Protein AF-A0AAJ5RMG4-F1 (afdb_monomer_lite)

Foldseek 3Di:
DFPDPVLQVVLVVLVVVLCVLQLCPDPNLVVQQPDADLSQRQAGPVGGDPSSVVSVVSNVSSLVSNQVGDDPCNVVVVVVVSVCSVVVSVVVLLCCLAPPDDAPRVKDFPPPKDWDWDDPDDQDIDIDIDTDIDGNYPDDYDDDDDDDPDPPPPPPDPDDDCVRVPVPPDPDPDDD

Secondary structure (DSSP, 8-state):
-BS-HHHHHHHHHHHHHHHHHT---SS-GGGGEEEEETTEEEEETTEE-HHHHHHHHHHHHHHHHHHHHBSSSHHHHHHHHHHHHHHHHHHHHHHHHHHT--GGGGEEE-S--EEEEEESSSS-EEEEEE--EEE-SSS-----------TTS-TT--PPP-TTSGGGT-------

pLDDT: mean 71.35, std 14.58, range [27.58, 88.81]

Organism: NCBI:txid2998077

Sequence (176 aa):
MIKNKIAFISGIVILGICMCLFFPYPNSEMIYAQSSFMSFPIQTKDGFRMLGIIGSVLFIVAIILLGRSITKYFFRTIGLVVILYACLPYLLITAYQETFASGIMAISYNGDGTCDFEMLGKDLMMGECELALHNRSNEAVSFDLEFLESSYLEDDMRMTTLMNLEDKVNSPERNT

Structure (mmCIF, N/CA/C/O backbone):
data_AF-A0AAJ5RMG4-F1
#
_entry.id   AF-A0AAJ5RMG4-F1
#
loop_
_atom_site.group_PDB
_atom_site.id
_atom_site.type_symbol
_atom_site.label_atom_id
_atom_site.label_alt_id
_atom_site.label_comp_id
_atom_site.label_asym_id
_atom_site.label_entity_id
_atom_site.label_seq_id
_atom_site.pdbx_PDB_ins_code
_atom_site.Cartn_x
_atom_site.Cartn_y
_atom_site.Cartn_z
_atom_site.occupancy
_atom_site.B_iso_or_equiv
_atom_site.auth_seq_id
_atom_site.auth_comp_id
_atom_site.auth_asym_id
_atom_site.auth_atom_id
_atom_site.pdbx_PDB_model_num
ATOM 1 N N . MET A 1 1 ? -15.111 -6.152 26.295 1.00 61.81 1 MET A N 1
ATOM 2 C CA . MET A 1 1 ? -16.467 -5.718 25.906 1.00 61.81 1 MET A CA 1
ATOM 3 C C . MET A 1 1 ? -16.358 -4.397 25.179 1.00 61.81 1 MET A C 1
ATOM 5 O O . MET A 1 1 ? -15.571 -3.555 25.602 1.00 61.81 1 MET A O 1
ATOM 9 N N . ILE A 1 2 ? -17.092 -4.261 24.076 1.00 74.56 2 ILE A N 1
ATOM 10 C CA . ILE A 1 2 ? -17.194 -3.014 23.317 1.00 74.56 2 ILE A CA 1
ATOM 11 C C . ILE A 1 2 ? -18.070 -2.063 24.136 1.00 74.56 2 ILE A C 1
ATOM 13 O O . ILE A 1 2 ? -19.219 -2.388 24.426 1.00 74.56 2 ILE A O 1
ATOM 17 N N . LYS A 1 3 ? -17.507 -0.927 24.552 1.00 77.19 3 LYS A N 1
ATOM 18 C CA . LYS A 1 3 ? -18.199 0.105 25.333 1.00 77.19 3 LYS A CA 1
ATOM 19 C C . LYS A 1 3 ? -19.127 0.931 24.444 1.00 77.19 3 LYS A C 1
ATOM 21 O O . LYS A 1 3 ? -20.226 1.271 24.861 1.00 77.19 3 LYS A O 1
ATOM 26 N N . ASN A 1 4 ? -18.692 1.222 23.218 1.00 82.00 4 ASN A N 1
ATOM 27 C CA . ASN A 1 4 ? -19.463 1.984 22.243 1.00 82.00 4 ASN A CA 1
ATOM 28 C C . ASN A 1 4 ? -19.434 1.280 20.880 1.00 82.00 4 ASN A C 1
ATOM 30 O O . ASN A 1 4 ? -18.430 1.331 20.171 1.00 82.00 4 ASN A O 1
ATOM 34 N N . LYS A 1 5 ? -20.542 0.618 20.525 1.00 81.06 5 LYS A N 1
ATOM 35 C CA . LYS A 1 5 ? -20.666 -0.130 19.264 1.00 81.06 5 LYS A CA 1
ATOM 36 C C . LYS A 1 5 ? -20.601 0.781 18.038 1.00 81.06 5 LYS A C 1
ATOM 38 O O . LYS A 1 5 ? -20.016 0.385 17.039 1.00 81.06 5 LYS A O 1
ATOM 43 N N . ILE A 1 6 ? -21.139 1.996 18.131 1.00 85.38 6 ILE A N 1
ATOM 44 C CA . ILE A 1 6 ? -21.158 2.956 17.020 1.00 85.38 6 ILE A CA 1
ATOM 45 C C . ILE A 1 6 ? -19.732 3.413 16.707 1.00 85.38 6 ILE A C 1
ATOM 47 O O . ILE A 1 6 ? -19.314 3.321 15.561 1.00 85.38 6 ILE A O 1
ATOM 51 N N . ALA A 1 7 ? -18.961 3.807 17.729 1.00 83.00 7 ALA A N 1
ATOM 52 C CA . ALA A 1 7 ? -17.563 4.215 17.551 1.00 83.00 7 ALA A CA 1
ATOM 53 C C . ALA A 1 7 ? -16.667 3.072 17.036 1.00 83.00 7 ALA A C 1
ATOM 55 O O . ALA A 1 7 ? -15.723 3.307 16.285 1.00 83.00 7 ALA A O 1
ATOM 56 N N . PHE A 1 8 ? -16.971 1.831 17.432 1.00 84.75 8 PHE A N 1
ATOM 57 C CA . PHE A 1 8 ? -16.265 0.650 16.941 1.00 84.75 8 PHE A CA 1
ATOM 58 C C . PHE A 1 8 ? -16.535 0.409 15.450 1.00 84.75 8 PHE A C 1
ATOM 60 O O . PHE A 1 8 ? -15.597 0.282 14.668 1.00 84.75 8 PHE A O 1
ATOM 67 N N . ILE A 1 9 ? -17.812 0.403 15.049 1.00 86.50 9 ILE A N 1
ATOM 68 C CA . ILE A 1 9 ? -18.217 0.207 13.651 1.00 86.50 9 ILE A CA 1
ATOM 69 C C . ILE A 1 9 ? -17.697 1.355 12.781 1.00 86.50 9 ILE A C 1
ATOM 71 O O . ILE A 1 9 ? -17.120 1.097 11.731 1.00 86.50 9 ILE A O 1
ATOM 75 N N . SER A 1 10 ? -17.821 2.609 13.228 1.00 88.06 10 SER A N 1
ATOM 76 C CA . SER A 1 10 ? -17.314 3.760 12.474 1.00 88.06 10 SER A CA 1
ATOM 77 C C . SER A 1 10 ? -15.801 3.689 12.268 1.00 88.06 10 SER A C 1
ATOM 79 O O . SER A 1 10 ? -15.326 3.985 11.179 1.00 88.06 10 SER A O 1
ATOM 81 N N . GLY A 1 11 ? -15.040 3.262 13.284 1.00 86.31 11 GLY A N 1
ATOM 82 C CA . GLY A 1 11 ? -13.593 3.080 13.165 1.00 86.31 11 GLY A CA 1
ATOM 83 C C . GLY A 1 11 ? -13.221 2.017 12.128 1.00 86.31 11 GLY A C 1
ATOM 84 O O . GLY A 1 11 ? -12.358 2.265 11.292 1.00 86.31 11 GLY A O 1
ATOM 85 N N . ILE A 1 12 ? -13.912 0.871 12.127 1.00 85.88 12 ILE A N 1
ATOM 86 C CA . ILE A 1 12 ? -13.706 -0.188 11.122 1.00 85.88 12 ILE A CA 1
ATOM 87 C C . ILE A 1 12 ? -14.046 0.307 9.713 1.00 85.88 12 ILE A C 1
ATOM 89 O O . ILE A 1 12 ? -13.288 0.053 8.783 1.00 85.88 12 ILE A O 1
ATOM 93 N N . VAL A 1 13 ? -15.157 1.030 9.549 1.00 88.81 13 VAL A N 1
ATOM 94 C CA . VAL A 1 13 ? -15.565 1.571 8.243 1.00 88.81 13 VAL A CA 1
ATOM 95 C C . VAL A 1 13 ? -14.529 2.561 7.713 1.00 88.81 13 VAL A C 1
ATOM 97 O O . VAL A 1 13 ? -14.147 2.463 6.552 1.00 88.81 13 VAL A O 1
ATOM 100 N N . ILE A 1 14 ? -14.021 3.466 8.557 1.00 87.88 14 ILE A N 1
ATOM 101 C CA . ILE A 1 14 ? -12.967 4.412 8.158 1.00 87.88 14 ILE A CA 1
ATOM 102 C C . ILE A 1 14 ? -11.696 3.663 7.741 1.00 87.88 14 ILE A C 1
ATOM 104 O O . ILE A 1 14 ? -11.112 4.005 6.719 1.00 87.88 14 ILE A O 1
ATOM 108 N N . LEU A 1 15 ?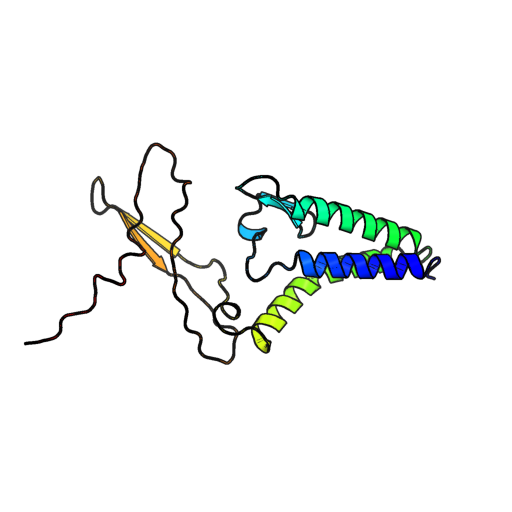 -11.294 2.616 8.471 1.00 84.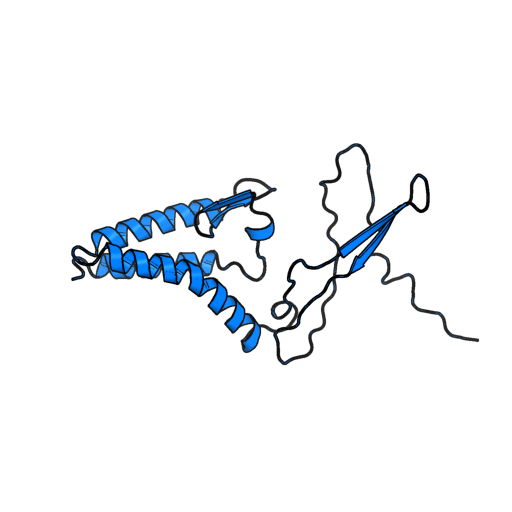94 15 LEU A N 1
ATOM 109 C CA . LEU A 1 15 ? -10.151 1.786 8.072 1.00 84.94 15 LEU A CA 1
ATOM 110 C C . LEU A 1 15 ? -10.373 1.099 6.723 1.00 84.94 15 LEU A C 1
ATOM 112 O O . LEU A 1 15 ? -9.454 1.065 5.914 1.00 84.94 15 LEU A O 1
ATOM 116 N N . GLY A 1 16 ? -11.579 0.592 6.459 1.00 84.12 16 GLY A N 1
ATOM 117 C CA . GLY A 1 16 ? -11.927 0.024 5.155 1.00 84.12 16 GLY A CA 1
ATOM 118 C C . GLY A 1 16 ? -11.826 1.057 4.030 1.00 84.12 16 GLY A C 1
ATOM 119 O O . GLY A 1 16 ? -11.239 0.777 2.991 1.00 84.12 16 GLY A O 1
ATOM 120 N N . ILE A 1 17 ? -12.313 2.279 4.262 1.00 85.62 17 ILE A N 1
ATOM 121 C CA . ILE A 1 17 ? -12.198 3.388 3.303 1.00 85.62 17 ILE A CA 1
ATOM 122 C C . ILE A 1 17 ? -10.727 3.739 3.049 1.00 85.62 17 ILE A C 1
ATOM 124 O O . ILE A 1 17 ? -10.330 3.878 1.894 1.00 85.62 17 ILE A O 1
ATOM 128 N N . CYS A 1 18 ? -9.904 3.838 4.098 1.00 81.25 18 CYS A N 1
ATOM 129 C CA . CYS A 1 18 ? -8.464 4.042 3.945 1.00 81.25 18 CYS A CA 1
ATOM 130 C C . CYS A 1 18 ? -7.821 2.897 3.152 1.00 81.25 18 CYS A C 1
ATOM 132 O O . CYS A 1 18 ? -6.978 3.127 2.295 1.00 81.25 18 CYS A O 1
ATOM 134 N N . MET A 1 19 ? -8.232 1.657 3.381 1.00 78.00 19 MET A N 1
ATOM 135 C CA . MET A 1 19 ? -7.677 0.526 2.652 1.00 78.00 19 MET A CA 1
ATOM 136 C C . MET A 1 19 ? -8.025 0.567 1.158 1.00 78.00 19 MET A C 1
ATOM 138 O O . MET A 1 19 ? -7.170 0.274 0.330 1.00 78.00 19 MET A O 1
ATOM 142 N N . CYS A 1 20 ? -9.248 0.969 0.804 1.00 76.88 20 CYS A N 1
ATOM 143 C CA . CYS A 1 20 ? -9.671 1.111 -0.590 1.00 76.88 20 CYS A CA 1
ATOM 144 C C . CYS A 1 20 ? -9.012 2.305 -1.293 1.00 76.88 20 CYS A C 1
ATOM 146 O O . CYS A 1 20 ? -8.623 2.189 -2.449 1.00 76.88 20 CYS A O 1
ATOM 148 N N . LEU A 1 21 ? -8.888 3.449 -0.613 1.00 74.00 21 LEU A N 1
ATOM 149 C CA . LEU A 1 21 ? -8.311 4.666 -1.198 1.00 74.00 21 LEU A CA 1
ATOM 150 C C . LEU A 1 21 ? -6.802 4.567 -1.427 1.00 74.00 21 LEU A C 1
ATOM 152 O O . LEU A 1 21 ? -6.280 5.223 -2.323 1.00 74.00 21 LEU A O 1
ATOM 156 N N . PHE A 1 22 ? -6.107 3.781 -0.609 1.00 70.38 22 PHE A N 1
ATOM 157 C CA . PHE A 1 22 ? -4.648 3.667 -0.629 1.00 70.38 22 PHE A CA 1
ATOM 158 C C . PHE A 1 22 ? -4.190 2.250 -0.971 1.00 70.38 22 PHE A C 1
ATOM 160 O O . PHE A 1 22 ? -3.109 1.820 -0.567 1.00 70.38 22 PHE A O 1
ATOM 167 N N . PHE A 1 23 ? -5.028 1.510 -1.697 1.00 70.62 23 PHE A N 1
ATOM 168 C CA . PHE A 1 23 ? -4.679 0.188 -2.184 1.00 70.62 23 PHE A CA 1
ATOM 169 C C . PHE A 1 23 ? -3.461 0.305 -3.120 1.00 70.62 23 PHE A C 1
ATOM 171 O O . PHE A 1 23 ? -3.526 1.072 -4.082 1.00 70.62 23 PHE A O 1
ATOM 178 N N . PRO A 1 24 ? -2.338 -0.396 -2.859 1.00 64.69 24 PRO A N 1
ATOM 179 C CA . PRO A 1 24 ? -1.058 -0.093 -3.508 1.00 64.69 24 PRO A CA 1
ATOM 180 C C . PRO A 1 24 ? -0.911 -0.673 -4.922 1.00 64.69 24 PRO A C 1
ATOM 182 O O . PRO A 1 24 ? 0.179 -1.056 -5.337 1.00 64.69 24 PRO A O 1
ATOM 185 N N . TYR A 1 25 ? -2.017 -0.760 -5.655 1.00 61.22 25 TYR A N 1
ATOM 186 C CA . TYR A 1 25 ? -2.120 -1.442 -6.931 1.00 61.22 25 TYR A CA 1
ATOM 187 C C . TYR A 1 25 ? -3.196 -0.770 -7.807 1.00 61.22 25 TYR A C 1
ATOM 189 O O . TYR A 1 25 ? -4.250 -0.407 -7.278 1.00 61.22 25 TYR A O 1
ATOM 197 N N . PRO A 1 26 ? -2.981 -0.607 -9.128 1.00 54.59 26 PRO A N 1
ATOM 198 C CA . PRO A 1 26 ? -1.868 -1.145 -9.928 1.00 54.59 26 PRO A CA 1
ATOM 199 C C . PRO A 1 26 ? -0.565 -0.362 -9.861 1.00 54.59 26 PRO A C 1
ATOM 201 O O . PRO A 1 26 ? 0.500 -0.930 -10.069 1.00 54.59 26 PRO A O 1
ATOM 204 N N . ASN A 1 27 ? -0.637 0.923 -9.531 1.00 57.00 27 ASN A N 1
ATOM 205 C CA . ASN A 1 27 ? 0.546 1.755 -9.408 1.00 57.00 27 ASN A CA 1
ATOM 206 C C . ASN A 1 27 ? 1.045 1.690 -7.970 1.00 57.00 27 ASN A C 1
ATOM 208 O O . ASN A 1 27 ? 0.476 2.303 -7.065 1.00 57.00 27 ASN A O 1
ATOM 212 N N . SER A 1 28 ? 2.134 0.958 -7.755 1.00 55.19 28 SER A N 1
ATOM 213 C CA . SER A 1 28 ? 2.852 0.969 -6.488 1.00 55.19 28 SER A CA 1
ATOM 214 C C . SER A 1 28 ? 3.652 2.265 -6.373 1.00 55.19 28 SER A C 1
ATOM 216 O O . SER A 1 28 ? 4.873 2.291 -6.505 1.00 55.19 28 SER A O 1
ATOM 218 N N . GLU A 1 29 ? 2.967 3.370 -6.087 1.00 50.84 29 GLU A N 1
ATOM 219 C CA . GLU A 1 29 ? 3.608 4.663 -5.812 1.00 50.84 29 GLU A CA 1
ATOM 220 C C . GLU A 1 29 ? 4.542 4.617 -4.591 1.00 50.84 29 GLU A C 1
ATOM 222 O O . GLU A 1 29 ? 5.345 5.524 -4.378 1.00 50.84 29 GLU A O 1
ATOM 227 N N . MET A 1 30 ? 4.485 3.530 -3.812 1.00 48.91 30 MET A N 1
ATOM 228 C CA . MET A 1 30 ? 5.472 3.218 -2.780 1.00 48.91 30 MET A CA 1
ATOM 229 C C . MET A 1 30 ? 6.891 3.023 -3.335 1.00 48.91 30 MET A C 1
ATOM 231 O O . MET A 1 30 ? 7.838 3.270 -2.598 1.00 48.91 30 MET A O 1
ATOM 235 N N . ILE A 1 31 ? 7.059 2.644 -4.610 1.00 48.28 31 ILE A N 1
ATOM 236 C CA . ILE A 1 31 ? 8.382 2.487 -5.247 1.00 48.28 31 ILE A CA 1
ATOM 237 C C . ILE A 1 31 ? 9.128 3.833 -5.321 1.00 48.28 31 ILE A C 1
ATOM 239 O O . ILE A 1 31 ? 10.355 3.871 -5.251 1.00 48.28 31 ILE A O 1
ATOM 243 N N . TYR A 1 32 ? 8.399 4.953 -5.380 1.00 45.78 32 TYR A N 1
ATOM 244 C CA . TYR A 1 32 ? 8.966 6.305 -5.467 1.00 45.78 32 TYR A CA 1
ATOM 245 C C . TYR A 1 32 ? 8.756 7.147 -4.196 1.00 45.78 32 TYR A C 1
ATOM 247 O O . TYR A 1 32 ? 9.073 8.341 -4.184 1.00 45.78 32 TYR A O 1
ATOM 255 N N . ALA A 1 33 ? 8.220 6.562 -3.121 1.00 40.19 33 ALA A N 1
ATOM 256 C CA . ALA A 1 33 ? 7.959 7.268 -1.872 1.00 40.19 33 ALA A CA 1
ATOM 257 C C . ALA A 1 33 ? 9.236 7.362 -1.019 1.00 40.19 33 ALA A C 1
ATOM 259 O O . ALA A 1 33 ? 9.764 6.353 -0.561 1.00 40.19 33 ALA A O 1
ATOM 260 N N . GLN A 1 34 ? 9.720 8.582 -0.768 1.00 46.69 34 GLN A N 1
ATOM 261 C CA . GLN A 1 34 ? 10.883 8.827 0.102 1.00 46.69 34 GLN A CA 1
ATOM 262 C C . GLN A 1 34 ? 10.528 8.707 1.591 1.00 46.69 34 GLN A C 1
ATOM 264 O O . GLN A 1 34 ? 11.389 8.416 2.418 1.00 46.69 34 GLN A O 1
ATOM 269 N N . SER A 1 35 ? 9.257 8.924 1.940 1.00 42.41 35 SER A N 1
ATOM 270 C CA . SER A 1 35 ? 8.749 8.763 3.300 1.00 42.41 35 SER A CA 1
ATOM 271 C C . SER A 1 35 ? 7.314 8.248 3.276 1.00 42.41 35 SER A C 1
ATOM 273 O O . SER A 1 35 ? 6.443 8.805 2.595 1.00 42.41 35 SER A O 1
ATOM 275 N N . SER A 1 36 ? 7.069 7.173 4.025 1.00 54.09 36 SER A N 1
ATOM 276 C CA . SER A 1 36 ? 5.751 6.565 4.178 1.00 54.09 36 SER A CA 1
ATOM 277 C C . SER A 1 36 ? 5.389 6.401 5.650 1.00 54.09 36 SER A C 1
ATOM 279 O O . SER A 1 36 ? 6.243 6.168 6.506 1.00 54.09 36 SER A O 1
ATOM 281 N N . PHE A 1 37 ? 4.100 6.518 5.949 1.00 52.56 37 PHE A N 1
ATOM 282 C CA . PHE A 1 37 ? 3.548 6.195 7.256 1.00 52.56 37 PHE A CA 1
ATOM 283 C C . PHE A 1 37 ? 2.537 5.072 7.087 1.00 52.56 37 PHE A C 1
ATOM 285 O O . PHE A 1 37 ? 1.483 5.285 6.503 1.00 52.56 37 PHE A O 1
ATOM 292 N N . MET A 1 38 ? 2.861 3.872 7.576 1.00 55.97 38 MET A N 1
ATOM 293 C CA . MET A 1 38 ? 1.938 2.730 7.631 1.00 55.97 38 MET A CA 1
ATOM 294 C C . MET A 1 38 ? 1.188 2.462 6.305 1.00 55.97 38 MET A C 1
ATOM 296 O O . MET A 1 38 ? -0.028 2.288 6.308 1.00 55.97 38 MET A O 1
ATOM 300 N N . SER A 1 39 ? 1.927 2.469 5.185 1.00 59.34 39 SER A N 1
ATOM 301 C CA . SER A 1 39 ? 1.447 2.329 3.791 1.00 59.34 39 SER A CA 1
ATOM 302 C C . SER A 1 39 ? 0.873 3.582 3.110 1.00 59.34 39 SER A C 1
ATOM 304 O O . SER A 1 39 ? 0.461 3.495 1.956 1.00 59.34 39 SER A O 1
ATOM 306 N N . PHE A 1 40 ? 0.915 4.760 3.742 1.00 64.81 40 PHE A N 1
ATOM 307 C CA . PHE A 1 40 ? 0.571 6.034 3.097 1.00 64.81 40 PHE A CA 1
ATOM 308 C C . PHE A 1 40 ? 1.837 6.781 2.643 1.00 64.81 40 PHE A C 1
ATOM 310 O O . PHE A 1 40 ? 2.653 7.139 3.499 1.00 64.81 40 PHE A O 1
ATOM 317 N N . PRO A 1 41 ? 2.030 7.055 1.338 1.00 61.75 41 PRO A N 1
ATOM 318 C CA . PRO A 1 41 ? 3.140 7.882 0.873 1.00 61.75 41 PRO A CA 1
ATOM 319 C C . PRO A 1 41 ? 2.880 9.348 1.254 1.00 61.75 41 PRO A C 1
ATOM 321 O O . PRO A 1 41 ? 1.966 9.982 0.727 1.00 61.75 41 PRO A O 1
ATOM 324 N N . ILE A 1 42 ? 3.654 9.891 2.199 1.00 59.75 42 ILE A N 1
ATOM 325 C CA . ILE A 1 42 ? 3.539 11.299 2.631 1.00 59.75 42 ILE A CA 1
ATOM 326 C C . ILE A 1 42 ? 4.323 12.200 1.674 1.00 59.75 42 ILE A C 1
ATOM 328 O O . ILE A 1 42 ? 3.881 13.301 1.336 1.00 59.75 42 ILE A O 1
ATOM 332 N N . GLN A 1 43 ? 5.475 11.706 1.221 1.00 53.19 43 GLN A N 1
ATOM 333 C CA . GLN A 1 43 ? 6.373 12.425 0.335 1.00 53.19 43 GLN A CA 1
ATOM 334 C C . GLN A 1 43 ? 6.790 11.525 -0.827 1.00 53.19 43 GLN A C 1
ATOM 336 O O . GLN A 1 43 ? 7.422 10.482 -0.640 1.00 53.19 43 GLN A O 1
ATOM 341 N N . THR A 1 44 ? 6.412 11.946 -2.026 1.00 58.06 44 THR A N 1
ATOM 342 C CA . THR A 1 44 ? 6.872 11.389 -3.302 1.00 58.06 44 THR A CA 1
ATOM 343 C C . THR A 1 44 ? 7.914 12.328 -3.910 1.00 58.06 44 THR A C 1
ATOM 345 O O . THR A 1 44 ? 8.029 13.476 -3.479 1.00 58.06 44 THR A O 1
ATOM 348 N N . LYS A 1 45 ? 8.687 11.864 -4.899 1.00 53.25 45 LYS A N 1
ATOM 349 C CA . LYS A 1 45 ? 9.729 12.682 -5.554 1.00 53.25 45 LYS A CA 1
ATOM 350 C C . LYS A 1 45 ? 9.193 13.985 -6.184 1.00 53.25 45 LYS A C 1
ATOM 352 O O . LYS A 1 45 ? 9.953 14.938 -6.301 1.00 53.25 45 LYS A O 1
ATOM 357 N N . ASP A 1 46 ? 7.888 14.058 -6.460 1.00 56.84 46 ASP A N 1
ATOM 358 C CA . ASP A 1 46 ? 7.188 15.242 -6.992 1.00 56.84 46 ASP A CA 1
ATOM 359 C C . ASP A 1 46 ? 6.630 16.197 -5.912 1.00 56.84 46 ASP A C 1
ATOM 361 O O . ASP A 1 46 ? 5.968 17.185 -6.228 1.00 56.84 46 ASP A O 1
ATOM 365 N N . GLY A 1 47 ? 6.863 15.911 -4.623 1.00 61.69 47 GLY A N 1
ATOM 366 C CA . GLY A 1 47 ? 6.416 16.734 -3.493 1.00 61.69 47 GLY A CA 1
ATOM 367 C C . GLY A 1 47 ? 5.400 16.056 -2.564 1.00 61.69 47 GLY A C 1
ATOM 368 O O . GLY A 1 47 ? 5.288 14.828 -2.496 1.00 61.69 47 GLY A O 1
ATOM 369 N N . PHE A 1 48 ? 4.682 16.872 -1.782 1.00 59.75 48 PHE A N 1
ATOM 370 C CA . PHE A 1 48 ? 3.696 16.395 -0.808 1.00 59.75 48 PHE A CA 1
ATOM 371 C C . PHE A 1 48 ? 2.427 15.900 -1.495 1.00 59.75 48 PHE A C 1
ATOM 373 O O . PHE A 1 48 ? 1.727 16.653 -2.175 1.00 59.75 48 PHE A O 1
ATOM 380 N N . ARG A 1 49 ? 2.069 14.643 -1.236 1.00 65.94 49 ARG A N 1
ATOM 381 C CA . ARG A 1 49 ? 0.833 14.059 -1.748 1.00 65.94 49 ARG A CA 1
ATOM 382 C C . ARG A 1 49 ? -0.298 14.307 -0.755 1.00 65.94 49 ARG A C 1
ATOM 384 O O . ARG A 1 49 ? -0.399 13.635 0.271 1.00 65.94 49 ARG A O 1
ATOM 391 N N . MET A 1 50 ? -1.177 15.260 -1.077 1.00 70.75 50 MET A N 1
ATOM 392 C CA . MET A 1 50 ? -2.331 15.632 -0.238 1.00 70.75 50 MET A CA 1
ATOM 393 C C . MET A 1 50 ? -3.194 14.426 0.147 1.00 70.75 50 MET A C 1
ATOM 395 O O . MET A 1 50 ? -3.678 14.358 1.277 1.00 70.75 50 MET A O 1
ATOM 399 N N . LEU A 1 51 ? -3.326 13.442 -0.753 1.00 72.44 51 LEU A N 1
ATOM 400 C CA . LEU A 1 51 ? -4.018 12.190 -0.454 1.00 72.44 51 LEU A CA 1
ATOM 401 C C . LEU A 1 51 ? -3.374 11.470 0.744 1.00 72.44 51 LEU A C 1
ATOM 403 O O . LEU A 1 51 ? -4.071 11.150 1.698 1.00 72.44 51 LEU A O 1
ATOM 407 N N . GLY A 1 52 ? -2.050 11.282 0.753 1.00 73.25 52 GLY A N 1
ATOM 408 C CA . GLY A 1 52 ? -1.331 10.591 1.833 1.00 73.25 52 GLY A CA 1
ATOM 409 C C . GLY A 1 52 ? -1.458 11.279 3.197 1.00 73.25 52 GLY A C 1
ATOM 410 O O . GLY A 1 52 ? -1.614 10.608 4.220 1.00 73.25 52 GLY A O 1
ATOM 411 N N . ILE A 1 53 ? -1.484 12.616 3.216 1.00 76.81 53 ILE A N 1
ATOM 412 C CA . ILE A 1 53 ? -1.721 13.411 4.433 1.00 76.81 53 ILE A CA 1
ATOM 413 C C . ILE A 1 53 ? -3.147 13.187 4.954 1.00 76.81 53 ILE A C 1
ATOM 415 O O . ILE A 1 53 ? -3.334 12.882 6.134 1.00 76.81 53 ILE A O 1
ATOM 419 N N . ILE A 1 54 ? -4.153 13.287 4.080 1.00 82.25 54 ILE A N 1
ATOM 420 C CA . ILE A 1 54 ? -5.563 13.073 4.441 1.00 82.25 54 ILE A CA 1
ATOM 421 C C . ILE A 1 54 ? -5.776 11.640 4.951 1.00 82.25 54 ILE A C 1
ATOM 423 O O . ILE A 1 54 ? -6.409 11.445 5.990 1.00 82.25 54 ILE A O 1
ATOM 427 N N . GLY A 1 55 ? -5.189 10.649 4.274 1.00 80.88 55 GLY A N 1
ATOM 428 C CA . GLY A 1 55 ? -5.221 9.245 4.685 1.00 80.88 55 GLY A CA 1
ATOM 429 C C . GLY A 1 55 ? -4.598 9.013 6.058 1.00 80.88 55 GLY A C 1
ATOM 430 O O . GLY A 1 55 ? -5.198 8.347 6.902 1.00 80.88 55 GLY A O 1
ATOM 431 N N . SER A 1 56 ? -3.453 9.642 6.331 1.00 81.12 56 SER A N 1
ATOM 432 C CA . SER A 1 56 ? -2.785 9.556 7.636 1.00 81.12 56 SER A CA 1
ATOM 433 C C . SER A 1 56 ? -3.649 10.134 8.763 1.00 81.12 56 SER A C 1
ATOM 435 O O . SER A 1 56 ? -3.788 9.515 9.820 1.00 81.12 56 SER A O 1
ATOM 437 N N . VAL A 1 57 ? -4.293 11.287 8.540 1.00 84.94 57 VAL A N 1
ATOM 438 C CA . VAL A 1 57 ? -5.209 11.897 9.521 1.00 84.94 57 VAL A CA 1
ATOM 439 C C . VAL A 1 57 ? -6.425 11.000 9.771 1.00 84.94 57 VAL A C 1
ATOM 441 O O . VAL A 1 57 ? -6.771 10.744 10.926 1.00 84.94 57 VAL A O 1
ATOM 444 N N . LEU A 1 58 ? -7.046 10.471 8.711 1.00 85.94 58 LEU A N 1
ATOM 445 C CA . LEU A 1 58 ? -8.173 9.534 8.808 1.00 85.94 58 LEU A CA 1
ATOM 446 C C . LEU A 1 58 ? -7.798 8.267 9.583 1.00 85.94 58 LEU A C 1
ATOM 448 O O . LEU A 1 58 ? -8.563 7.819 10.439 1.00 85.94 58 LEU A O 1
ATOM 452 N N . PHE A 1 59 ? -6.606 7.724 9.341 1.00 84.25 59 PHE A N 1
ATOM 453 C CA . PHE A 1 59 ? -6.099 6.552 10.046 1.00 84.25 59 PHE A CA 1
ATOM 454 C C . PHE A 1 59 ? -5.909 6.818 11.547 1.00 84.25 59 PHE A C 1
ATOM 456 O O . PHE A 1 59 ? -6.355 6.025 12.379 1.00 84.25 59 PHE A O 1
ATOM 463 N N . ILE A 1 60 ? -5.334 7.968 11.920 1.00 85.75 60 ILE A N 1
ATOM 464 C CA . ILE A 1 60 ? -5.193 8.372 13.329 1.00 85.75 60 ILE A CA 1
ATOM 465 C C . ILE A 1 60 ? -6.571 8.502 13.994 1.00 85.75 60 ILE A C 1
ATOM 467 O O . ILE A 1 60 ? -6.781 7.980 15.094 1.00 85.75 60 ILE A O 1
ATOM 471 N N . VAL A 1 61 ? -7.537 9.142 13.325 1.00 87.94 61 VAL A N 1
ATOM 472 C CA . VAL A 1 61 ? -8.918 9.260 13.825 1.00 87.94 61 VAL A CA 1
ATOM 473 C C . VAL A 1 61 ? -9.547 7.880 14.028 1.00 87.94 61 VAL A C 1
ATOM 475 O O . VAL A 1 61 ? -10.170 7.640 15.067 1.00 87.94 61 VAL A O 1
ATOM 478 N N . ALA A 1 62 ? -9.342 6.950 13.093 1.00 86.50 62 ALA A N 1
ATOM 479 C CA . ALA A 1 62 ? -9.845 5.586 13.202 1.00 86.50 62 ALA A CA 1
ATOM 480 C C . ALA A 1 62 ? -9.264 4.849 14.419 1.00 86.50 62 ALA A C 1
ATOM 482 O O . ALA A 1 62 ? -10.019 4.240 15.182 1.00 86.50 62 ALA A O 1
ATOM 483 N N . ILE A 1 63 ? -7.954 4.965 14.669 1.00 83.00 63 ILE A N 1
ATOM 484 C CA . ILE A 1 63 ? -7.313 4.382 15.858 1.00 83.00 63 ILE A CA 1
ATOM 485 C C . ILE A 1 63 ? -7.881 4.991 17.147 1.00 83.00 63 ILE A C 1
ATOM 487 O O . ILE A 1 63 ? -8.187 4.254 18.087 1.00 83.00 63 ILE A O 1
ATOM 491 N N . ILE A 1 64 ? -8.075 6.314 17.207 1.00 86.00 64 ILE A N 1
ATOM 492 C CA . ILE A 1 64 ? -8.638 6.986 18.392 1.00 86.00 64 ILE A CA 1
ATOM 493 C C . ILE A 1 64 ? -10.068 6.499 18.673 1.00 86.00 64 ILE A C 1
ATOM 495 O O . ILE A 1 64 ? -10.415 6.213 19.826 1.00 86.00 64 ILE A O 1
ATOM 499 N N . LEU A 1 65 ? -10.901 6.374 17.634 1.00 85.62 65 LEU A N 1
ATOM 500 C CA . LEU A 1 65 ? -12.270 5.863 17.751 1.00 85.62 65 LEU A CA 1
ATOM 501 C C . LEU A 1 65 ? -12.290 4.410 18.235 1.00 85.62 65 LEU A C 1
ATOM 503 O O . LEU A 1 65 ? -13.008 4.088 19.189 1.00 85.62 65 LEU A O 1
ATOM 507 N N . LEU A 1 66 ? -11.450 3.552 17.649 1.00 84.12 66 LEU A N 1
ATOM 508 C CA . LEU A 1 66 ? -11.300 2.164 18.083 1.00 84.12 66 LEU A CA 1
ATOM 509 C C . LEU A 1 66 ? -10.838 2.086 19.537 1.00 84.12 66 LEU A C 1
ATOM 511 O O . LEU A 1 66 ? -11.404 1.318 20.321 1.00 84.12 66 LEU A O 1
ATOM 515 N N . GLY A 1 67 ? -9.899 2.941 19.934 1.00 81.06 67 GLY A N 1
ATOM 516 C CA . GLY A 1 67 ? -9.389 2.979 21.293 1.00 81.06 67 GLY A CA 1
ATOM 517 C C . GLY A 1 67 ? -10.411 3.383 22.339 1.00 81.06 67 GLY A C 1
ATOM 518 O O . GLY A 1 67 ? -10.498 2.765 23.398 1.00 81.06 67 GLY A O 1
ATOM 519 N N . ARG A 1 68 ? -11.266 4.356 22.023 1.00 82.25 68 ARG A N 1
ATOM 520 C CA . ARG A 1 68 ? -12.380 4.736 22.904 1.00 82.25 68 ARG A CA 1
ATOM 521 C C . ARG A 1 68 ? -13.483 3.684 22.963 1.00 82.25 68 ARG A C 1
ATOM 523 O O . ARG A 1 68 ? -14.221 3.622 23.948 1.00 82.25 68 ARG A O 1
ATOM 530 N N . SER A 1 69 ? -13.607 2.858 21.929 1.00 82.69 69 SER A N 1
ATOM 531 C CA . SER A 1 69 ? -14.668 1.859 21.835 1.00 82.69 69 SER A CA 1
ATOM 532 C C . SER A 1 69 ? -14.403 0.584 22.652 1.00 82.69 69 SER A C 1
ATOM 534 O O . SER A 1 69 ? -15.363 -0.103 23.010 1.00 82.69 69 SER A O 1
ATOM 536 N N . ILE A 1 70 ? -13.147 0.278 23.016 1.00 79.75 70 ILE A N 1
ATOM 537 C CA . ILE A 1 70 ? -12.759 -0.977 23.688 1.00 79.75 70 ILE A CA 1
ATOM 538 C C . ILE A 1 70 ? -12.021 -0.699 24.999 1.00 79.75 70 ILE A C 1
ATOM 540 O O . ILE A 1 70 ? -10.940 -0.129 25.007 1.00 79.75 70 ILE A O 1
ATOM 544 N N . THR A 1 71 ? -12.554 -1.194 26.119 1.00 72.69 71 THR A N 1
ATOM 545 C CA . THR A 1 71 ? -11.956 -0.988 27.454 1.00 72.69 71 THR A CA 1
ATOM 546 C C . THR A 1 71 ? -11.102 -2.149 27.962 1.00 72.69 71 THR A C 1
ATOM 548 O O . THR A 1 71 ? -10.142 -1.921 28.684 1.00 72.69 71 THR A O 1
ATOM 551 N N . LYS A 1 72 ? -11.440 -3.404 27.622 1.00 73.00 72 LYS A N 1
ATOM 552 C CA . LYS A 1 72 ? -10.823 -4.603 28.244 1.00 73.00 72 LYS A CA 1
ATOM 553 C C . LYS A 1 72 ? -9.832 -5.361 27.349 1.00 73.00 72 LYS A C 1
ATOM 555 O O . LYS A 1 72 ? -8.932 -6.011 27.859 1.00 73.00 72 LYS A O 1
ATOM 560 N N . TYR A 1 73 ? -9.990 -5.289 26.025 1.00 76.81 73 TYR A N 1
ATOM 561 C CA . TYR A 1 73 ? -9.170 -6.035 25.051 1.00 76.81 73 TYR A CA 1
ATOM 562 C C . TYR A 1 73 ? -8.485 -5.115 24.030 1.00 76.81 73 TYR A C 1
ATOM 564 O O . TYR A 1 73 ? -8.257 -5.515 22.891 1.00 76.81 73 TYR A O 1
ATOM 572 N N . PHE A 1 74 ? -8.176 -3.880 24.433 1.00 77.94 74 PHE A N 1
ATOM 573 C CA . PHE A 1 74 ? -7.607 -2.845 23.567 1.00 77.94 74 PHE A CA 1
ATOM 574 C C . PHE A 1 74 ? -6.332 -3.324 22.860 1.00 77.94 74 PHE A C 1
ATOM 576 O O . PHE A 1 74 ? -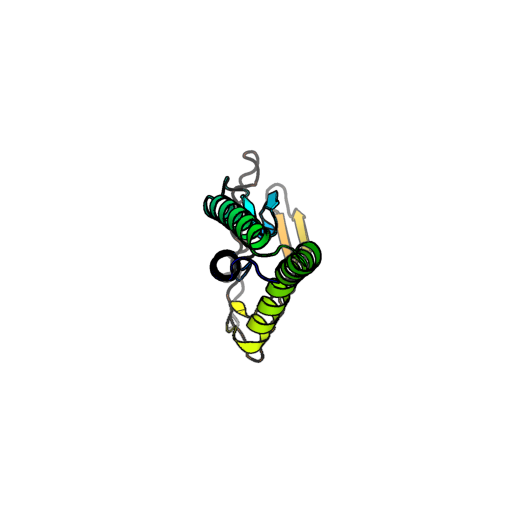6.308 -3.386 21.636 1.00 77.94 74 PHE A O 1
ATOM 583 N N . PHE A 1 75 ? -5.332 -3.791 23.616 1.00 77.44 75 PHE A N 1
ATOM 584 C CA . PHE A 1 75 ? -4.056 -4.247 23.052 1.00 77.44 75 PHE A CA 1
ATOM 585 C C . PHE A 1 75 ? -4.200 -5.425 22.084 1.00 77.44 75 PHE A C 1
ATOM 587 O O . PHE A 1 75 ? -3.581 -5.423 21.026 1.00 77.44 75 PHE A O 1
ATOM 594 N N . ARG A 1 76 ? -5.052 -6.410 22.401 1.00 83.31 76 ARG A N 1
ATOM 595 C CA . ARG A 1 76 ? -5.292 -7.557 21.507 1.00 83.31 76 ARG A CA 1
ATOM 596 C C . ARG A 1 76 ? -5.992 -7.137 20.220 1.00 83.31 76 ARG A C 1
ATOM 598 O O . ARG A 1 76 ? -5.647 -7.629 19.155 1.00 83.31 76 ARG A O 1
ATOM 605 N N . THR A 1 77 ? -6.961 -6.230 20.323 1.00 80.50 77 THR A N 1
ATOM 606 C CA . THR A 1 77 ? -7.733 -5.788 19.156 1.00 80.50 77 THR A CA 1
ATOM 607 C C . THR A 1 77 ? -6.897 -4.888 18.258 1.00 80.50 77 THR A C 1
ATOM 609 O O . THR A 1 77 ? -6.904 -5.080 17.053 1.00 80.50 77 THR A O 1
ATOM 612 N N . ILE A 1 78 ? -6.127 -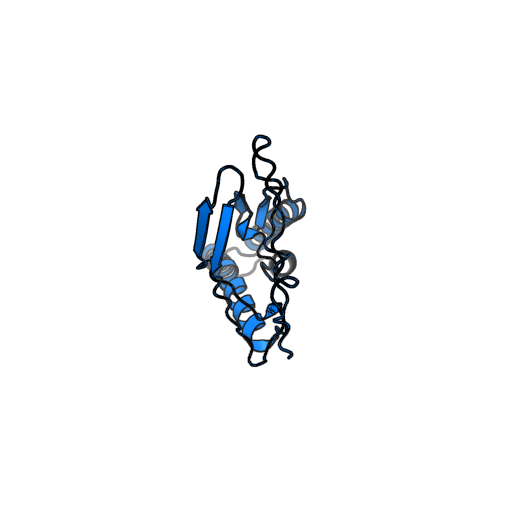3.959 18.830 1.00 80.56 78 ILE A N 1
ATOM 613 C CA . ILE A 1 78 ? -5.201 -3.127 18.055 1.00 80.56 78 ILE A CA 1
ATOM 614 C C . ILE A 1 78 ? -4.102 -3.972 17.430 1.00 80.56 78 ILE A C 1
ATOM 616 O O . ILE A 1 78 ? -3.844 -3.805 16.247 1.00 80.56 78 ILE A O 1
ATOM 620 N N . GLY A 1 79 ? -3.499 -4.903 18.176 1.00 83.44 79 GLY A N 1
ATOM 621 C CA . GLY A 1 79 ? -2.499 -5.813 17.618 1.00 83.44 79 GLY A CA 1
ATOM 622 C C . GLY A 1 79 ? -3.048 -6.591 16.421 1.00 83.44 79 GLY A C 1
ATOM 623 O O . GLY A 1 79 ? -2.409 -6.643 15.378 1.00 83.44 79 GLY A O 1
ATOM 624 N N . LEU A 1 80 ? -4.274 -7.108 16.532 1.00 85.25 80 LEU A N 1
ATOM 625 C CA . LEU A 1 80 ? -4.944 -7.801 15.434 1.00 85.25 80 LEU A CA 1
ATOM 626 C C . LEU A 1 80 ? -5.233 -6.870 14.248 1.00 85.25 80 LEU A C 1
ATOM 628 O O . LEU A 1 80 ? -4.974 -7.256 13.115 1.00 85.25 80 LEU A O 1
ATOM 632 N N . VAL A 1 81 ? -5.722 -5.650 14.489 1.00 82.19 81 VAL A N 1
ATOM 633 C CA . VAL A 1 81 ? -5.966 -4.661 13.425 1.00 82.19 81 VAL A CA 1
ATOM 634 C C . VAL A 1 81 ? -4.669 -4.296 12.712 1.00 82.19 81 VAL A C 1
ATOM 636 O O . VAL A 1 81 ? -4.657 -4.272 11.492 1.00 82.19 81 VAL A O 1
ATOM 639 N N . VAL A 1 82 ? -3.576 -4.070 13.441 1.00 81.38 82 VAL A N 1
ATOM 640 C CA . VAL A 1 82 ? -2.262 -3.750 12.867 1.00 81.38 82 VAL A CA 1
ATOM 641 C C . VAL A 1 82 ? -1.728 -4.908 12.023 1.00 81.38 82 VAL A C 1
ATOM 643 O O . VAL A 1 82 ? -1.297 -4.680 10.898 1.00 81.38 82 VAL A O 1
ATOM 646 N N . ILE A 1 83 ? -1.801 -6.145 12.527 1.00 85.31 83 ILE A N 1
ATOM 647 C CA . ILE A 1 83 ? -1.370 -7.341 11.785 1.00 85.31 83 ILE A CA 1
ATOM 648 C C . ILE A 1 83 ? -2.211 -7.523 10.519 1.00 85.31 83 ILE A C 1
ATOM 650 O O . ILE A 1 83 ? -1.659 -7.735 9.441 1.00 85.31 83 ILE A O 1
ATOM 654 N N . LEU A 1 84 ? -3.538 -7.404 10.630 1.00 84.19 84 LEU A N 1
ATOM 655 C CA . LEU A 1 84 ? -4.418 -7.468 9.468 1.00 84.19 84 LEU A CA 1
ATOM 656 C C . LEU A 1 84 ? -4.067 -6.369 8.470 1.00 84.19 84 LEU A C 1
ATOM 658 O O . LEU A 1 84 ? -3.878 -6.665 7.303 1.00 84.19 84 LEU A O 1
ATOM 662 N N . TYR A 1 85 ? -3.911 -5.124 8.906 1.00 77.88 85 TYR A N 1
ATOM 663 C CA . TYR A 1 85 ? -3.621 -4.016 7.998 1.00 77.88 85 TYR A CA 1
ATOM 664 C C . TYR A 1 85 ? -2.255 -4.150 7.305 1.00 77.88 85 TYR A C 1
ATOM 666 O O . TYR A 1 85 ? -2.095 -3.665 6.192 1.00 77.88 85 TYR A O 1
ATOM 674 N N . ALA A 1 86 ? -1.292 -4.843 7.922 1.00 77.38 86 ALA A N 1
ATOM 675 C CA . ALA A 1 86 ? 0.004 -5.135 7.315 1.00 77.38 86 ALA A CA 1
ATOM 676 C C . ALA A 1 86 ? -0.054 -6.280 6.283 1.00 77.38 86 ALA A C 1
ATOM 678 O O . ALA A 1 86 ? 0.541 -6.173 5.214 1.00 77.38 86 ALA A O 1
ATOM 679 N N . CYS A 1 87 ? -0.761 -7.376 6.578 1.00 81.19 87 CYS A N 1
ATOM 680 C CA . CYS A 1 87 ? -0.770 -8.569 5.716 1.00 81.19 87 CYS A CA 1
ATOM 681 C C . CYS A 1 87 ? -1.887 -8.568 4.663 1.00 81.19 87 CYS A C 1
ATOM 683 O O . CYS A 1 87 ? -1.714 -9.094 3.564 1.00 81.19 87 CYS A O 1
ATOM 685 N N . LEU A 1 88 ? -3.048 -8.007 4.994 1.00 80.88 88 LEU A N 1
ATOM 686 C CA . LEU A 1 88 ? -4.250 -8.067 4.167 1.00 80.88 88 LEU A CA 1
ATOM 687 C C . LEU A 1 88 ? -4.075 -7.412 2.783 1.00 80.88 88 LEU A C 1
ATOM 689 O O . LEU A 1 88 ? -4.534 -8.024 1.821 1.00 80.88 88 LEU A O 1
ATOM 693 N N . PRO A 1 89 ? -3.399 -6.251 2.621 1.00 76.56 89 PRO A N 1
ATOM 694 C CA . PRO A 1 89 ? -3.186 -5.659 1.298 1.00 76.56 89 PRO A CA 1
ATOM 695 C C . PRO A 1 89 ? -2.416 -6.592 0.357 1.00 76.56 89 PRO A C 1
ATOM 697 O O . PRO A 1 89 ? -2.811 -6.765 -0.790 1.00 76.56 89 PRO A O 1
ATOM 700 N N . TYR A 1 90 ? -1.361 -7.241 0.856 1.00 76.06 90 TYR A N 1
ATOM 701 C CA . TYR A 1 90 ? -0.526 -8.149 0.064 1.00 76.06 90 TYR A CA 1
ATOM 702 C C . TYR A 1 90 ? -1.308 -9.379 -0.420 1.00 76.06 90 TYR A C 1
ATOM 704 O O . TYR A 1 90 ? -1.241 -9.755 -1.593 1.00 76.06 90 TYR A O 1
ATOM 712 N N . LEU A 1 91 ? -2.108 -9.969 0.474 1.00 79.94 91 LEU A N 1
ATOM 713 C CA . LEU A 1 91 ? -2.969 -11.102 0.135 1.00 79.94 91 LEU A CA 1
ATOM 714 C C . LEU A 1 91 ? -4.051 -10.709 -0.877 1.00 79.94 91 LEU A C 1
ATOM 716 O O . LEU A 1 91 ? -4.306 -11.457 -1.816 1.00 79.94 91 LEU A O 1
ATOM 720 N N . LEU A 1 92 ? -4.665 -9.534 -0.708 1.00 81.06 92 LEU A N 1
ATOM 721 C CA . LEU A 1 92 ? -5.683 -9.023 -1.627 1.00 81.06 92 LEU A CA 1
ATOM 722 C C . LEU A 1 92 ? -5.119 -8.738 -3.016 1.00 81.06 92 LEU A C 1
ATOM 724 O O . LEU A 1 92 ? -5.788 -9.060 -3.989 1.00 81.06 92 LEU A O 1
ATOM 728 N N . ILE A 1 93 ? -3.914 -8.167 -3.122 1.00 78.81 93 ILE A N 1
ATOM 729 C CA . ILE A 1 93 ? -3.273 -7.924 -4.423 1.00 78.81 93 ILE A CA 1
ATOM 730 C C . ILE A 1 93 ? -3.015 -9.245 -5.135 1.00 78.81 93 ILE A C 1
ATOM 732 O O . ILE A 1 93 ? -3.409 -9.391 -6.285 1.00 78.81 93 ILE A O 1
ATOM 736 N N . THR A 1 94 ? -2.416 -10.215 -4.441 1.00 76.19 94 THR A N 1
ATOM 737 C CA . THR A 1 94 ? -2.107 -11.528 -5.027 1.00 76.19 94 THR A CA 1
ATOM 738 C C . THR A 1 94 ? -3.383 -12.220 -5.501 1.00 76.19 94 THR A C 1
ATOM 740 O O . THR A 1 94 ? -3.483 -12.626 -6.654 1.00 76.19 94 THR A O 1
ATOM 743 N N . ALA A 1 95 ? -4.404 -12.270 -4.638 1.00 82.38 95 ALA A N 1
ATOM 744 C CA . ALA A 1 95 ? -5.688 -12.861 -4.987 1.00 82.38 95 ALA A CA 1
ATOM 745 C C . ALA A 1 95 ? -6.344 -12.130 -6.166 1.00 82.38 95 ALA A C 1
ATOM 747 O O . ALA A 1 95 ? -6.858 -12.777 -7.074 1.00 82.38 95 ALA A O 1
ATOM 748 N N . TYR A 1 96 ? -6.309 -10.795 -6.187 1.00 79.69 96 TYR A N 1
ATOM 749 C CA . TYR A 1 96 ? -6.841 -10.005 -7.293 1.00 79.69 96 TYR A CA 1
ATOM 750 C C . TYR A 1 96 ? -6.097 -10.294 -8.602 1.00 79.69 96 TYR A C 1
ATOM 752 O O . TYR A 1 96 ? -6.750 -10.544 -9.611 1.00 79.69 96 TYR A O 1
ATOM 760 N N . GLN A 1 97 ? -4.760 -10.314 -8.580 1.00 77.94 97 GLN A N 1
ATOM 761 C CA . GLN A 1 97 ? -3.924 -10.572 -9.756 1.00 77.94 97 GLN A CA 1
ATOM 762 C C . GLN A 1 97 ? -4.146 -11.962 -10.360 1.00 77.94 97 GLN A C 1
ATOM 764 O O . GLN A 1 97 ? -4.155 -12.090 -11.579 1.00 77.94 97 GLN A O 1
ATOM 769 N N . GLU A 1 98 ? -4.357 -12.980 -9.527 1.00 81.44 98 GLU A N 1
ATOM 770 C CA . GLU A 1 98 ? -4.558 -14.358 -9.989 1.00 81.44 98 GLU A CA 1
ATOM 771 C C . GLU A 1 98 ? -5.999 -14.654 -10.436 1.00 81.44 98 GLU A C 1
ATOM 773 O O . GLU A 1 98 ? -6.212 -15.546 -11.254 1.00 81.44 98 GLU A O 1
ATOM 778 N N . THR A 1 99 ? -7.003 -13.946 -9.896 1.00 81.19 99 THR A N 1
ATOM 779 C CA . THR A 1 99 ? -8.423 -14.307 -10.105 1.00 81.19 99 THR A CA 1
ATOM 780 C C . THR A 1 99 ? -9.235 -13.312 -10.928 1.00 81.19 99 THR A C 1
ATOM 782 O O . THR A 1 99 ? -10.133 -13.733 -11.654 1.00 81.19 99 THR A O 1
ATOM 785 N N . PHE A 1 100 ? -8.960 -12.009 -10.818 1.00 76.69 100 PHE A N 1
ATOM 786 C CA . PHE A 1 100 ? -9.778 -10.954 -11.432 1.00 76.69 100 PHE A CA 1
ATOM 787 C C . PHE A 1 100 ? -8.996 -10.052 -12.385 1.00 76.69 100 PHE A C 1
ATOM 789 O O . PHE A 1 100 ? -9.595 -9.448 -13.278 1.00 76.69 100 PHE 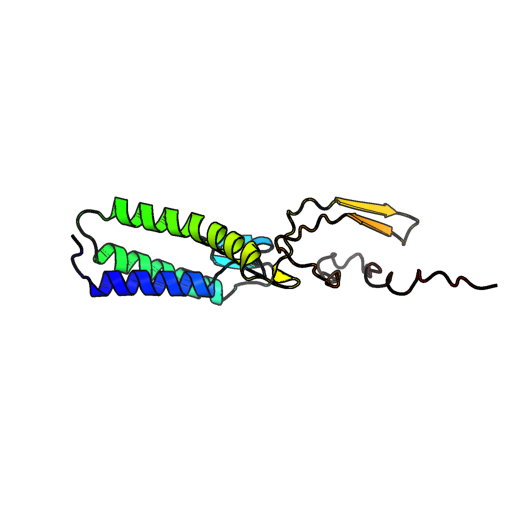A O 1
ATOM 796 N N . ALA A 1 101 ? -7.683 -9.916 -12.198 1.00 77.31 101 ALA A N 1
ATOM 797 C CA . ALA A 1 101 ? -6.872 -9.086 -13.069 1.00 77.31 101 ALA A CA 1
ATOM 798 C C . ALA A 1 101 ? -6.776 -9.710 -14.463 1.00 77.31 101 ALA A C 1
ATOM 800 O O . ALA A 1 101 ? -6.474 -10.889 -14.632 1.00 77.31 101 ALA A O 1
ATOM 801 N N . SER A 1 102 ? -7.000 -8.873 -15.467 1.00 73.75 102 SER A N 1
ATOM 802 C CA . SER A 1 102 ? -6.821 -9.191 -16.879 1.00 73.75 102 SER A CA 1
ATOM 803 C C . SER A 1 102 ? -5.944 -8.122 -17.522 1.00 73.75 102 SER A C 1
ATOM 805 O O . SER A 1 102 ? -5.817 -7.005 -17.008 1.00 73.75 102 SER A O 1
ATOM 807 N N . GLY A 1 103 ? -5.307 -8.460 -18.641 1.00 76.06 103 GLY A N 1
ATOM 808 C CA . GLY A 1 103 ? -4.409 -7.530 -19.318 1.00 76.06 103 GLY A CA 1
ATOM 809 C C . GLY A 1 103 ? -3.163 -7.196 -18.483 1.00 76.06 103 GLY A C 1
ATOM 810 O O . GLY A 1 103 ? -2.683 -8.013 -17.697 1.00 76.06 103 GLY A O 1
ATOM 811 N N . ILE A 1 104 ? -2.664 -5.962 -18.617 1.00 73.88 104 ILE A N 1
ATOM 812 C CA . ILE A 1 104 ? -1.442 -5.466 -17.949 1.00 73.88 104 ILE A CA 1
ATOM 813 C C . ILE A 1 104 ? -1.476 -5.579 -16.417 1.00 73.88 104 ILE A C 1
ATOM 815 O O . ILE A 1 104 ? -0.450 -5.730 -15.767 1.00 73.88 104 ILE A O 1
ATOM 819 N N . MET A 1 105 ? -2.673 -5.576 -15.837 1.00 74.62 105 MET A N 1
ATOM 820 C CA . MET A 1 105 ? -2.904 -5.693 -14.400 1.00 74.62 105 MET A CA 1
ATOM 821 C C . MET A 1 105 ? -2.405 -7.052 -13.856 1.00 74.62 105 MET A C 1
ATOM 823 O O . MET A 1 105 ? -1.912 -7.147 -12.729 1.00 74.62 105 MET A O 1
ATOM 827 N N . ALA A 1 106 ? -2.471 -8.115 -14.657 1.00 79.38 106 ALA A N 1
ATOM 828 C CA . ALA A 1 106 ? -2.003 -9.443 -14.263 1.00 79.38 106 ALA A CA 1
ATOM 829 C C . ALA A 1 106 ? -0.473 -9.610 -14.319 1.00 79.38 106 ALA A C 1
ATOM 831 O O . ALA A 1 106 ? 0.054 -10.630 -13.867 1.00 79.38 106 ALA A O 1
ATOM 832 N N . ILE A 1 107 ? 0.247 -8.632 -14.873 1.00 78.31 107 ILE A N 1
ATOM 833 C CA . ILE A 1 107 ? 1.702 -8.666 -14.966 1.00 78.31 107 ILE A CA 1
ATOM 834 C C . ILE A 1 107 ? 2.309 -8.158 -13.654 1.00 78.31 107 ILE A C 1
ATOM 836 O O . ILE A 1 107 ? 1.895 -7.146 -13.092 1.00 78.31 107 ILE A O 1
ATOM 840 N N . SER A 1 108 ? 3.304 -8.883 -13.156 1.00 78.56 108 SER A N 1
ATOM 841 C CA . SER A 1 108 ? 4.101 -8.527 -11.982 1.00 78.56 108 SER A CA 1
ATOM 842 C C . SER A 1 108 ? 5.575 -8.409 -12.370 1.00 78.56 108 SER A C 1
ATOM 844 O O . SER A 1 108 ? 6.057 -9.183 -13.195 1.00 78.56 108 SER A O 1
ATOM 846 N N . TYR A 1 109 ? 6.279 -7.441 -11.782 1.00 76.31 109 TYR A N 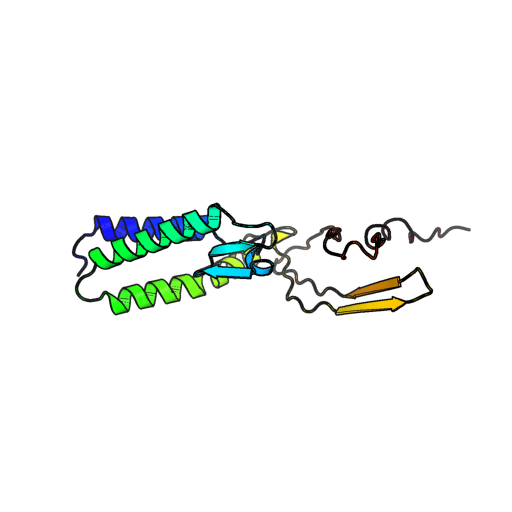1
ATOM 847 C CA . TYR A 1 109 ? 7.716 -7.229 -11.958 1.00 76.31 109 TYR A CA 1
ATOM 848 C C . TYR A 1 109 ? 8.391 -7.238 -10.587 1.00 76.31 109 TYR A C 1
ATOM 850 O O . TYR A 1 109 ? 7.958 -6.520 -9.684 1.00 76.31 109 TYR A O 1
ATOM 858 N N . ASN A 1 110 ? 9.430 -8.056 -10.422 1.00 70.62 110 ASN A N 1
ATOM 859 C CA . ASN A 1 110 ? 10.091 -8.252 -9.131 1.00 70.62 110 ASN A CA 1
ATOM 860 C C . ASN A 1 110 ? 11.280 -7.305 -8.901 1.00 70.62 110 ASN A C 1
ATOM 862 O O . ASN A 1 110 ? 11.887 -7.353 -7.832 1.00 70.62 110 ASN A O 1
ATOM 866 N N . GLY A 1 111 ? 11.601 -6.430 -9.860 1.00 70.12 111 GLY A N 1
ATOM 867 C CA . GLY A 1 111 ? 12.744 -5.518 -9.749 1.00 70.12 111 GLY A CA 1
ATOM 868 C C . GLY A 1 111 ? 14.097 -6.186 -10.005 1.00 70.12 111 GLY A C 1
ATOM 869 O O . GLY A 1 111 ? 15.123 -5.634 -9.628 1.00 70.12 111 GLY A O 1
ATOM 870 N N . ASP A 1 112 ? 14.094 -7.367 -10.614 1.00 73.38 112 ASP A N 1
ATOM 871 C CA . ASP A 1 112 ? 15.248 -8.207 -10.939 1.00 73.38 112 ASP A CA 1
ATOM 872 C C . ASP A 1 112 ? 15.846 -7.926 -12.326 1.00 73.38 112 ASP A C 1
ATOM 874 O O . ASP A 1 112 ? 16.651 -8.710 -12.820 1.00 73.38 112 ASP A O 1
ATOM 878 N N . GLY A 1 113 ? 15.475 -6.811 -12.955 1.00 75.75 113 GLY A N 1
ATOM 879 C CA . GLY A 1 113 ? 16.027 -6.423 -14.244 1.00 75.75 113 GLY A CA 1
ATOM 880 C C . GLY A 1 113 ? 17.460 -5.908 -14.154 1.00 75.75 113 GLY A C 1
ATOM 881 O O . GLY A 1 113 ? 17.816 -5.156 -13.242 1.00 75.75 113 GLY A O 1
ATOM 882 N N . THR A 1 114 ? 18.274 -6.294 -15.129 1.00 80.12 114 THR A N 1
ATOM 883 C CA . THR A 1 114 ? 19.658 -5.844 -15.293 1.00 80.12 114 THR A CA 1
ATOM 884 C C . THR A 1 114 ? 19.738 -4.899 -16.480 1.00 80.12 114 THR A C 1
ATOM 886 O O . THR A 1 114 ? 19.211 -5.211 -17.542 1.00 80.12 114 THR A O 1
ATOM 889 N N . CYS A 1 115 ? 20.378 -3.744 -16.297 1.00 80.56 115 CYS A N 1
ATOM 890 C CA . CYS A 1 115 ? 20.659 -2.804 -17.377 1.00 80.56 115 CYS A CA 1
ATOM 891 C C . CYS A 1 115 ? 22.164 -2.581 -17.465 1.00 80.56 115 CYS A C 1
ATOM 893 O O . CYS A 1 115 ? 22.762 -2.049 -16.525 1.00 80.56 115 CYS A O 1
ATOM 895 N N . ASP A 1 116 ? 22.743 -2.956 -18.595 1.00 82.50 116 ASP A N 1
ATOM 896 C CA . ASP A 1 116 ? 24.146 -2.752 -18.908 1.00 82.50 116 ASP A CA 1
ATOM 897 C C . ASP A 1 116 ? 24.288 -1.584 -19.882 1.00 82.50 116 ASP A C 1
ATOM 899 O O . ASP A 1 116 ? 23.537 -1.457 -20.848 1.00 82.50 116 ASP A O 1
ATOM 903 N N . PHE A 1 117 ? 25.251 -0.705 -19.608 1.00 82.50 117 PHE A N 1
ATOM 904 C CA . PHE A 1 117 ? 25.515 0.480 -20.417 1.00 82.50 117 PHE A CA 1
ATOM 905 C C . PHE A 1 117 ? 26.951 0.445 -20.930 1.00 82.50 117 PHE A C 1
ATOM 907 O O . PHE A 1 117 ? 27.900 0.466 -20.143 1.00 82.50 117 PHE A O 1
ATOM 914 N N . GLU A 1 118 ? 27.117 0.436 -22.250 1.00 83.06 118 GLU A N 1
ATOM 915 C CA . GLU A 1 118 ? 28.415 0.449 -22.917 1.00 83.06 118 GLU A CA 1
ATOM 916 C C . GLU A 1 118 ? 28.583 1.713 -23.769 1.00 83.06 118 GLU A C 1
ATOM 918 O O . GLU A 1 118 ? 27.703 2.117 -24.530 1.00 83.06 118 GLU A O 1
ATOM 923 N N . MET A 1 119 ? 29.742 2.365 -23.653 1.00 79.62 119 MET A N 1
ATOM 924 C CA . MET A 1 119 ? 30.075 3.540 -24.461 1.00 79.62 119 MET A CA 1
ATOM 925 C C . MET A 1 119 ? 30.629 3.093 -25.814 1.00 79.62 119 MET A C 1
ATOM 927 O O . MET A 1 119 ? 31.757 2.612 -25.901 1.00 79.62 119 MET A O 1
ATOM 931 N N . LEU A 1 120 ? 29.867 3.319 -26.884 1.00 79.00 120 LEU A N 1
ATOM 932 C CA . LEU A 1 120 ? 30.302 3.039 -28.258 1.00 79.00 120 LEU A CA 1
ATOM 933 C C . LEU A 1 120 ? 31.146 4.185 -28.854 1.00 79.00 120 LEU A C 1
ATOM 935 O O . LEU A 1 120 ? 31.715 4.049 -29.938 1.00 79.00 120 LEU A O 1
ATOM 939 N N . GLY A 1 121 ? 31.251 5.326 -28.160 1.00 76.56 121 GLY A N 1
ATOM 940 C CA . GLY A 1 121 ? 32.024 6.493 -28.588 1.00 76.56 121 GLY A CA 1
ATOM 941 C C . GLY A 1 121 ? 32.046 7.618 -27.547 1.00 76.56 121 GLY A C 1
ATOM 942 O O . GLY A 1 121 ? 31.798 7.386 -26.369 1.00 76.56 121 GLY A O 1
ATOM 943 N N . LYS A 1 122 ? 32.354 8.852 -27.977 1.00 72.25 122 LYS A N 1
ATOM 944 C CA . LYS A 1 122 ? 32.351 10.032 -27.084 1.00 72.25 122 LYS A CA 1
ATOM 945 C C . LYS A 1 122 ? 30.942 10.479 -26.692 1.00 72.25 122 LYS A C 1
ATOM 947 O O . LYS A 1 122 ? 30.745 10.886 -25.555 1.00 72.25 122 LYS A O 1
ATOM 952 N N . ASP A 1 123 ? 30.000 10.350 -27.625 1.00 75.94 123 ASP A N 1
ATOM 953 C CA . ASP A 1 123 ? 28.658 10.931 -27.509 1.00 75.94 123 ASP A CA 1
ATOM 954 C C . ASP A 1 123 ? 27.540 9.875 -27.621 1.00 75.94 123 ASP A C 1
ATOM 956 O O . ASP A 1 123 ? 26.364 10.228 -27.625 1.00 75.94 123 ASP A O 1
ATOM 960 N N . LEU A 1 124 ? 27.888 8.585 -27.750 1.00 75.75 124 LEU A N 1
ATOM 961 C CA . LEU A 1 124 ? 26.925 7.499 -27.955 1.00 75.75 124 LEU A CA 1
ATOM 962 C C . LEU A 1 124 ? 27.119 6.385 -26.923 1.00 75.75 124 LEU A C 1
ATOM 964 O O . LEU A 1 124 ? 28.210 5.822 -26.799 1.00 75.75 124 LEU A O 1
ATOM 968 N N . MET A 1 125 ? 26.032 6.059 -26.229 1.00 78.75 125 MET A N 1
ATOM 969 C CA . MET A 1 125 ? 25.944 4.996 -25.235 1.00 78.75 125 MET A CA 1
ATOM 970 C C . MET A 1 125 ? 24.877 4.001 -25.684 1.00 78.75 125 MET A C 1
ATOM 972 O O . MET A 1 125 ? 23.765 4.397 -26.031 1.00 78.75 125 MET A O 1
ATOM 976 N N . MET A 1 126 ? 25.226 2.722 -25.691 1.00 79.69 126 MET A N 1
ATOM 977 C CA . MET A 1 126 ? 24.293 1.622 -25.882 1.00 79.69 126 MET A CA 1
ATOM 978 C C . MET A 1 126 ? 23.862 1.121 -24.509 1.00 79.69 126 MET A C 1
ATOM 980 O O . MET A 1 126 ? 24.710 0.874 -23.656 1.00 79.69 126 MET A O 1
ATOM 984 N N . GLY A 1 127 ? 22.555 1.026 -24.287 1.00 76.38 127 GLY A N 1
ATOM 985 C CA . GLY A 1 127 ? 21.979 0.438 -23.083 1.00 76.38 127 GLY A CA 1
ATOM 986 C C . GLY A 1 127 ? 21.208 -0.818 -23.456 1.00 76.38 127 GLY A C 1
ATOM 987 O O . GLY A 1 127 ? 20.342 -0.748 -24.325 1.00 76.38 127 GLY A O 1
ATOM 988 N N . GLU A 1 128 ? 21.510 -1.940 -22.815 1.00 80.38 128 GLU A N 1
ATOM 989 C CA . GLU A 1 128 ? 20.758 -3.187 -22.941 1.00 80.38 128 GLU A CA 1
ATOM 990 C C . GLU A 1 128 ? 20.115 -3.498 -21.590 1.00 80.38 128 GLU A C 1
ATOM 992 O O . GLU A 1 128 ? 20.804 -3.572 -20.574 1.00 80.38 128 GLU A O 1
ATOM 997 N N . CYS A 1 129 ? 18.787 -3.623 -21.563 1.00 80.12 129 CYS A N 1
ATOM 998 C CA . CYS A 1 129 ? 18.026 -3.884 -20.345 1.00 80.12 129 CYS A CA 1
ATOM 999 C C . CYS A 1 129 ? 17.232 -5.183 -20.475 1.00 80.12 129 CYS A C 1
ATOM 1001 O O . CYS A 1 129 ? 16.325 -5.288 -21.301 1.00 80.12 129 CYS A O 1
ATOM 1003 N N . GLU A 1 130 ? 17.508 -6.141 -19.598 1.00 82.75 130 GLU A N 1
ATOM 1004 C CA . GLU A 1 130 ? 16.715 -7.355 -19.446 1.00 82.75 130 GLU A CA 1
ATOM 1005 C C . GLU A 1 130 ? 15.684 -7.154 -18.330 1.00 82.75 130 GLU A C 1
ATOM 1007 O O . GLU A 1 130 ? 16.035 -6.852 -17.191 1.00 82.75 130 GLU A O 1
ATOM 1012 N N . LEU A 1 131 ? 14.394 -7.313 -18.643 1.00 81.88 131 LEU A N 1
ATOM 1013 C CA . LEU A 1 131 ? 13.292 -7.175 -17.684 1.00 81.88 131 LEU A CA 1
ATOM 1014 C C . LEU A 1 131 ? 12.517 -8.493 -17.578 1.00 81.88 131 LEU A C 1
ATOM 1016 O O . LEU A 1 131 ? 11.862 -8.922 -18.529 1.00 81.88 131 LEU A O 1
ATOM 1020 N N . ALA A 1 132 ? 12.539 -9.125 -16.404 1.00 82.00 132 ALA A N 1
ATOM 1021 C CA . ALA A 1 132 ? 11.784 -10.348 -16.147 1.00 82.00 132 ALA A CA 1
ATOM 1022 C C . ALA A 1 132 ? 10.347 -10.030 -15.692 1.00 82.00 132 ALA A C 1
ATOM 1024 O O . ALA A 1 132 ? 10.065 -9.792 -14.518 1.00 82.00 132 ALA A O 1
ATOM 1025 N N . LEU A 1 133 ? 9.407 -10.027 -16.638 1.00 82.25 133 LEU A N 1
ATOM 1026 C CA . LEU A 1 133 ? 7.983 -9.827 -16.359 1.00 82.25 133 LEU A CA 1
ATOM 1027 C C . LEU A 1 133 ? 7.283 -11.171 -16.130 1.00 82.25 133 LEU A C 1
ATOM 1029 O O . LEU A 1 133 ? 7.500 -12.144 -16.854 1.00 82.25 133 LEU A O 1
ATOM 1033 N N . HIS A 1 134 ? 6.418 -11.241 -15.121 1.00 83.88 134 HIS A N 1
ATOM 1034 C CA . HIS A 1 134 ? 5.696 -12.460 -14.764 1.00 83.88 134 HIS A CA 1
ATOM 1035 C C . HIS A 1 134 ? 4.193 -12.276 -14.905 1.00 83.88 134 HIS A C 1
ATOM 1037 O O . HIS A 1 134 ? 3.584 -11.497 -14.169 1.00 83.88 134 HIS A O 1
ATOM 1043 N N . ASN A 1 135 ? 3.590 -13.055 -15.801 1.00 85.88 135 ASN A N 1
ATOM 1044 C CA . ASN A 1 135 ? 2.143 -13.157 -15.912 1.00 85.88 135 ASN A CA 1
ATOM 1045 C C . ASN A 1 135 ? 1.586 -14.049 -14.791 1.00 85.88 135 ASN A C 1
ATOM 1047 O O . ASN A 1 135 ? 1.950 -15.220 -14.687 1.00 85.88 135 ASN A O 1
ATOM 1051 N N . ARG A 1 136 ? 0.717 -13.482 -13.949 1.00 83.19 136 ARG A N 1
ATOM 1052 C CA . ARG A 1 136 ? 0.016 -14.187 -12.863 1.00 83.19 136 ARG A CA 1
ATOM 1053 C C . ARG A 1 136 ? -1.396 -14.641 -13.248 1.00 83.19 136 ARG A C 1
ATOM 1055 O O . ARG A 1 136 ? -2.042 -15.309 -12.449 1.00 83.19 136 ARG A O 1
ATOM 1062 N N . SER A 1 137 ? -1.865 -14.297 -14.447 1.00 80.94 137 SER A N 1
ATOM 1063 C CA . SER A 1 137 ? -3.159 -14.730 -14.977 1.00 80.94 137 SER A CA 1
ATOM 1064 C C . SER A 1 137 ? -3.056 -16.090 -15.675 1.00 80.94 137 SER A C 1
ATOM 1066 O O . SER A 1 137 ? -1.989 -16.543 -16.089 1.00 80.94 137 SER A O 1
ATOM 1068 N N . ASN A 1 138 ? -4.204 -16.745 -15.810 1.00 81.56 138 ASN A N 1
ATOM 1069 C CA . ASN A 1 138 ? -4.406 -17.939 -16.621 1.00 81.56 138 ASN A CA 1
ATOM 1070 C C . ASN A 1 138 ? -4.599 -17.635 -18.121 1.00 81.56 138 ASN A C 1
ATOM 1072 O O . ASN A 1 138 ? -4.701 -18.570 -18.917 1.00 81.56 138 ASN A O 1
ATOM 1076 N N . GLU A 1 139 ? -4.658 -16.361 -18.510 1.00 83.62 139 GLU A N 1
ATOM 1077 C CA . GLU A 1 139 ? -4.845 -15.911 -19.889 1.00 83.62 139 GLU A CA 1
ATOM 1078 C C . GLU A 1 139 ? -3.562 -15.301 -20.465 1.00 83.62 139 GLU A C 1
ATOM 1080 O O . GLU A 1 139 ? -2.733 -14.728 -19.753 1.00 83.62 139 GLU A O 1
ATOM 1085 N N . ALA A 1 140 ? -3.390 -15.421 -21.785 1.00 83.31 140 ALA A N 1
ATOM 1086 C CA . ALA A 1 140 ? -2.309 -14.740 -22.486 1.00 83.31 140 ALA A CA 1
ATOM 1087 C C . ALA A 1 140 ? -2.576 -13.229 -22.505 1.00 83.31 140 ALA A C 1
ATOM 1089 O O . ALA A 1 140 ? -3.678 -12.790 -22.830 1.00 83.31 140 ALA A O 1
ATOM 1090 N N . VAL A 1 141 ? -1.555 -12.439 -22.176 1.00 83.62 141 VAL A N 1
ATOM 1091 C CA . VAL A 1 141 ? -1.642 -10.980 -22.096 1.00 83.62 141 VAL A CA 1
ATOM 1092 C C . VAL A 1 141 ? -0.723 -10.358 -23.142 1.00 83.62 141 VAL A C 1
ATOM 1094 O O . VAL A 1 141 ? 0.428 -10.768 -23.277 1.00 83.62 141 VAL A O 1
ATOM 1097 N N . SER A 1 142 ? -1.223 -9.346 -23.847 1.00 82.25 142 SER A N 1
ATOM 1098 C CA . SER A 1 142 ? -0.433 -8.472 -24.720 1.00 82.25 142 SER A CA 1
ATOM 1099 C C . SER A 1 142 ? -0.380 -7.073 -24.114 1.00 82.25 142 SER A C 1
ATOM 1101 O O . SER A 1 142 ? -1.395 -6.572 -23.626 1.00 82.25 142 SER A O 1
ATOM 1103 N N . PHE A 1 143 ? 0.800 -6.465 -24.113 1.00 79.12 143 PHE A N 1
ATOM 1104 C CA . PHE A 1 143 ? 1.042 -5.120 -23.604 1.00 79.12 143 PHE A CA 1
ATOM 1105 C C . PHE A 1 143 ? 2.242 -4.516 -24.330 1.00 79.12 143 PHE A C 1
ATOM 1107 O O . PHE A 1 143 ? 3.126 -5.253 -24.768 1.00 79.12 143 PHE A O 1
ATOM 1114 N N . ASP A 1 144 ? 2.269 -3.190 -24.394 1.00 79.25 144 ASP A N 1
ATOM 1115 C CA . ASP A 1 144 ? 3.393 -2.429 -24.926 1.00 79.25 144 ASP A CA 1
ATOM 1116 C C . ASP A 1 144 ? 4.203 -1.859 -23.758 1.00 79.25 144 ASP A C 1
ATOM 1118 O O . ASP A 1 144 ? 3.647 -1.489 -22.716 1.00 79.25 144 ASP A O 1
ATOM 1122 N N . LEU A 1 145 ? 5.523 -1.817 -23.918 1.00 75.25 145 LEU A N 1
ATOM 1123 C CA . LEU A 1 145 ? 6.438 -1.223 -22.950 1.00 75.25 145 LEU A CA 1
ATOM 1124 C C . LEU A 1 145 ? 6.944 0.104 -23.498 1.00 75.25 145 LEU A C 1
ATOM 1126 O O . LEU A 1 145 ? 7.445 0.168 -24.616 1.00 75.25 145 LEU A O 1
ATOM 1130 N N . GLU A 1 146 ? 6.844 1.148 -22.683 1.00 73.56 146 GLU A N 1
ATOM 1131 C CA . GLU A 1 146 ? 7.388 2.463 -22.996 1.00 73.56 146 GLU A CA 1
ATOM 1132 C C . GLU A 1 146 ? 8.324 2.900 -21.869 1.00 73.56 146 GLU A C 1
ATOM 1134 O O . GLU A 1 146 ? 7.948 2.931 -20.692 1.00 73.56 146 GLU A O 1
ATOM 1139 N N . PHE A 1 147 ? 9.557 3.251 -22.228 1.00 72.62 147 PHE A N 1
ATOM 1140 C CA . PHE A 1 147 ? 10.506 3.854 -21.306 1.00 72.62 147 PHE A CA 1
ATOM 1141 C C . PHE A 1 147 ? 10.173 5.334 -21.153 1.00 72.62 147 PHE A C 1
ATOM 1143 O O . PHE A 1 147 ? 10.292 6.117 -22.095 1.00 72.62 147 PHE A O 1
ATOM 1150 N N . LEU A 1 148 ? 9.761 5.729 -19.952 1.00 67.88 148 LEU A N 1
ATOM 1151 C CA . LEU A 1 148 ? 9.490 7.129 -19.648 1.00 67.88 148 LEU A CA 1
ATOM 1152 C C . LEU A 1 148 ? 10.807 7.908 -19.562 1.00 67.88 148 LEU A C 1
ATOM 1154 O O . LEU A 1 148 ? 11.697 7.556 -18.783 1.00 67.88 148 LEU A O 1
ATOM 1158 N N . GLU A 1 149 ? 10.917 8.997 -20.323 1.00 59.41 149 GLU A N 1
ATOM 1159 C CA . GLU A 1 149 ? 12.014 9.951 -20.165 1.00 59.41 149 GLU A CA 1
ATOM 1160 C C . GLU A 1 149 ? 11.890 10.636 -18.805 1.00 59.41 149 GLU A C 1
ATOM 1162 O O . GLU A 1 149 ? 11.032 11.488 -18.570 1.00 59.41 149 GLU A O 1
ATOM 1167 N N . SER A 1 150 ? 12.749 10.240 -17.871 1.00 56.81 150 SER A N 1
ATOM 1168 C CA . SER A 1 150 ? 12.825 10.894 -16.576 1.00 56.81 150 SER A CA 1
ATOM 1169 C C . SER A 1 150 ? 13.736 12.118 -16.702 1.00 56.81 150 SER A C 1
ATOM 1171 O O . SER A 1 150 ? 14.904 11.991 -17.068 1.00 56.81 150 SER A O 1
ATOM 1173 N N . SER A 1 151 ? 13.229 13.305 -16.365 1.00 51.31 151 SER A N 1
ATOM 1174 C CA . SER A 1 151 ? 13.954 14.587 -16.401 1.00 51.31 151 SER A CA 1
ATOM 1175 C C . SER A 1 151 ? 15.049 14.721 -15.324 1.00 51.31 151 SER A C 1
ATOM 1177 O O . SER A 1 151 ? 15.399 15.831 -14.939 1.00 51.31 151 SER A O 1
ATOM 1179 N N . TYR A 1 152 ? 15.524 13.604 -14.767 1.00 48.34 152 TYR A N 1
ATOM 1180 C CA . TYR A 1 152 ? 16.409 13.548 -13.598 1.00 48.34 152 TYR A CA 1
ATOM 1181 C C . TYR A 1 152 ? 17.892 13.383 -13.942 1.00 48.34 152 TYR A C 1
ATOM 1183 O O . TYR A 1 152 ? 18.711 13.281 -13.031 1.00 48.34 152 TYR A O 1
ATOM 1191 N N . LEU A 1 153 ? 18.252 13.349 -15.224 1.00 53.88 153 LEU A N 1
ATOM 1192 C CA . LEU A 1 153 ? 19.648 13.504 -15.616 1.00 53.88 153 LEU A CA 1
ATOM 1193 C C . LEU A 1 153 ? 20.008 14.978 -15.413 1.00 53.88 153 LEU A C 1
ATOM 1195 O O . LEU A 1 153 ? 19.400 15.848 -16.033 1.00 53.88 153 LEU A O 1
ATOM 1199 N N . GLU A 1 154 ? 20.917 15.238 -14.469 1.00 44.94 154 GLU A N 1
ATOM 1200 C CA . GLU A 1 154 ? 21.420 16.573 -14.133 1.00 44.94 154 GLU A CA 1
ATOM 1201 C C . GLU A 1 154 ? 21.746 17.383 -15.399 1.00 44.94 154 GLU A C 1
ATOM 1203 O O . GLU A 1 154 ? 22.231 16.836 -16.392 1.00 44.94 154 GLU A O 1
ATOM 1208 N N . ASP A 1 155 ? 21.477 18.693 -15.332 1.00 50.44 155 ASP A N 1
ATOM 1209 C CA . ASP A 1 155 ? 21.539 19.711 -16.402 1.00 50.44 155 ASP A CA 1
ATOM 1210 C C . ASP A 1 155 ? 22.832 19.715 -17.253 1.00 50.44 155 ASP A C 1
ATOM 1212 O O . ASP A 1 155 ? 22.892 20.373 -18.294 1.00 50.44 155 ASP A O 1
ATOM 1216 N N . ASP A 1 156 ? 23.857 18.968 -16.849 1.00 49.06 156 ASP A N 1
ATOM 1217 C CA . ASP A 1 156 ? 25.155 18.901 -17.511 1.00 49.06 156 ASP A CA 1
ATOM 1218 C C . ASP A 1 156 ? 25.205 17.904 -18.686 1.00 49.06 156 ASP A C 1
ATOM 1220 O O . ASP A 1 156 ? 26.111 17.999 -19.516 1.00 49.06 156 ASP A O 1
ATOM 1224 N N . MET A 1 157 ? 24.238 16.983 -18.829 1.00 54.56 157 MET A N 1
ATOM 1225 C CA . MET A 1 157 ? 24.182 16.057 -19.973 1.00 54.56 157 MET A CA 1
ATOM 1226 C C . MET A 1 157 ? 22.751 15.832 -20.476 1.00 54.56 157 MET A C 1
ATOM 1228 O O . MET A 1 157 ? 22.027 14.953 -20.011 1.00 54.56 157 MET A O 1
ATOM 1232 N N . ARG A 1 158 ? 22.354 16.593 -21.506 1.00 56.41 158 ARG A N 1
ATOM 1233 C CA . ARG A 1 158 ? 21.141 16.320 -22.293 1.00 56.41 158 ARG A CA 1
ATOM 1234 C C . ARG A 1 158 ? 21.306 15.018 -23.079 1.00 56.41 158 ARG A C 1
ATOM 1236 O O . ARG A 1 158 ? 21.777 15.039 -24.213 1.00 56.41 158 ARG A O 1
ATOM 1243 N N . MET A 1 159 ? 20.910 13.899 -22.485 1.00 60.28 159 MET A N 1
ATOM 1244 C CA . MET A 1 159 ? 20.778 12.620 -23.184 1.00 60.28 159 MET A CA 1
ATOM 1245 C C . MET A 1 159 ? 19.336 12.448 -23.667 1.00 60.28 159 MET A C 1
ATOM 1247 O O . MET A 1 159 ? 18.393 12.725 -22.931 1.00 60.28 159 MET A O 1
ATOM 1251 N N . THR A 1 160 ? 19.165 12.019 -24.915 1.00 63.81 160 THR A N 1
ATOM 1252 C CA . THR A 1 160 ? 17.865 11.629 -25.483 1.00 63.81 160 THR A CA 1
ATOM 1253 C C . THR A 1 160 ? 17.801 10.112 -25.491 1.00 63.81 160 THR A C 1
ATOM 1255 O O . THR A 1 160 ? 18.729 9.476 -25.994 1.00 63.81 160 THR A O 1
ATOM 1258 N N . THR A 1 161 ? 16.745 9.519 -24.930 1.00 67.38 161 THR A N 1
ATOM 1259 C CA . THR A 1 161 ? 16.612 8.059 -24.975 1.00 67.38 161 THR A CA 1
ATOM 1260 C C . THR A 1 161 ? 16.178 7.624 -26.371 1.00 67.38 161 THR A C 1
ATOM 1262 O O . THR A 1 161 ? 15.246 8.179 -26.949 1.00 67.38 161 THR A O 1
ATOM 1265 N N . LEU A 1 162 ? 16.851 6.618 -26.929 1.00 69.75 162 LEU A N 1
ATOM 1266 C CA . LEU A 1 162 ? 16.451 5.989 -28.194 1.00 69.75 162 LEU A CA 1
ATOM 1267 C C . LEU A 1 162 ? 15.734 4.648 -27.966 1.00 69.75 162 LEU A C 1
ATOM 1269 O O . LEU A 1 162 ? 15.333 4.003 -28.929 1.00 69.75 162 LEU A O 1
ATOM 1273 N N . MET A 1 163 ? 15.529 4.241 -26.707 1.00 67.69 163 MET A N 1
ATOM 1274 C CA . MET A 1 163 ? 15.000 2.915 -26.354 1.00 67.69 163 MET A CA 1
ATOM 1275 C C . MET A 1 163 ? 13.546 2.680 -26.798 1.00 67.69 163 MET A C 1
ATOM 1277 O O . MET A 1 163 ? 13.149 1.539 -26.991 1.00 67.69 163 MET A O 1
ATOM 1281 N N . ASN A 1 164 ? 12.764 3.739 -27.043 1.00 69.62 164 ASN A N 1
ATOM 1282 C CA . ASN A 1 164 ? 11.401 3.624 -27.589 1.00 69.62 164 ASN A CA 1
ATOM 1283 C C . ASN A 1 164 ? 11.360 3.611 -29.133 1.00 69.62 164 ASN A C 1
ATOM 1285 O O . ASN A 1 164 ? 10.281 3.568 -29.720 1.00 69.62 164 ASN A O 1
ATOM 1289 N N . LEU A 1 165 ? 12.509 3.718 -29.817 1.00 68.44 165 LEU A N 1
ATOM 1290 C CA . LEU A 1 165 ? 12.578 3.850 -31.280 1.00 68.44 165 LEU A CA 1
ATOM 1291 C C . LEU A 1 165 ? 12.848 2.523 -32.008 1.00 68.44 165 LEU A C 1
ATOM 1293 O O . LEU A 1 165 ? 12.706 2.470 -33.233 1.00 68.44 165 LEU A O 1
ATOM 1297 N N . GLU A 1 166 ? 13.214 1.456 -31.291 1.00 54.25 166 GLU A N 1
ATOM 1298 C CA . GLU A 1 166 ? 13.587 0.172 -31.907 1.00 54.25 166 GLU A CA 1
ATOM 1299 C C . GLU A 1 166 ? 12.422 -0.564 -32.580 1.00 54.25 166 GLU A C 1
ATOM 1301 O O . GLU A 1 166 ? 12.655 -1.330 -33.517 1.00 54.25 166 GLU A O 1
ATOM 1306 N N . ASP A 1 167 ? 11.174 -0.221 -32.252 1.00 44.66 167 ASP A N 1
ATOM 1307 C CA . ASP A 1 167 ? 9.982 -0.741 -32.938 1.00 44.66 167 ASP A CA 1
ATOM 1308 C C . ASP A 1 167 ? 9.887 -0.321 -34.423 1.00 44.66 167 ASP A C 1
ATOM 1310 O O . ASP A 1 167 ? 8.993 -0.750 -35.155 1.00 44.66 167 ASP A O 1
ATOM 1314 N N . LYS A 1 168 ? 10.815 0.516 -34.916 1.00 37.25 168 LYS A N 1
ATOM 1315 C CA . LYS A 1 168 ? 10.873 0.934 -36.328 1.00 37.25 168 LYS A CA 1
ATOM 1316 C C . LYS A 1 168 ? 12.120 0.520 -37.103 1.00 37.25 168 LYS A C 1
ATOM 1318 O O . LYS A 1 168 ? 12.142 0.756 -38.309 1.00 37.25 168 LYS A O 1
ATOM 1323 N N . VAL A 1 169 ? 13.142 -0.071 -36.479 1.00 40.25 169 VAL A N 1
ATOM 1324 C CA . VAL A 1 169 ? 14.437 -0.285 -37.164 1.00 40.25 169 VAL A CA 1
ATOM 1325 C C . VAL A 1 169 ? 14.687 -1.737 -37.581 1.00 40.25 169 VAL A C 1
ATOM 1327 O O . VAL A 1 169 ? 15.440 -1.955 -38.522 1.00 40.25 169 VAL A O 1
ATOM 1330 N N . ASN A 1 170 ? 13.995 -2.730 -37.011 1.00 33.97 170 ASN A N 1
ATOM 1331 C CA . ASN A 1 170 ? 14.215 -4.139 -37.366 1.00 33.97 170 ASN A CA 1
ATOM 1332 C C . ASN A 1 170 ? 12.930 -4.881 -37.766 1.00 33.97 170 ASN A C 1
ATOM 1334 O O . ASN A 1 170 ? 12.558 -5.889 -37.171 1.00 33.97 170 ASN A O 1
ATOM 1338 N N . SER A 1 171 ? 12.289 -4.436 -38.850 1.00 27.58 171 SER A N 1
ATOM 1339 C CA . SER A 1 171 ? 11.591 -5.383 -39.727 1.00 27.58 171 SER A CA 1
ATOM 1340 C C . SER A 1 171 ? 12.564 -5.743 -40.850 1.00 27.58 171 SER A C 1
ATOM 1342 O O . SER A 1 171 ? 12.903 -4.865 -41.645 1.00 27.58 171 SER A O 1
ATOM 1344 N N . PRO A 1 172 ? 13.089 -6.980 -40.915 1.00 30.89 172 PRO A N 1
ATOM 1345 C CA . PRO A 1 172 ? 13.955 -7.355 -42.012 1.00 30.89 172 PRO A CA 1
ATOM 1346 C C . PRO A 1 172 ? 13.101 -7.345 -43.279 1.00 30.89 172 PRO A C 1
ATOM 1348 O O . PRO A 1 172 ? 12.193 -8.168 -43.423 1.00 30.89 172 PRO A O 1
ATOM 1351 N N . GLU A 1 173 ? 13.405 -6.441 -44.212 1.00 32.34 173 GLU A N 1
ATOM 1352 C CA . GLU A 1 173 ? 13.033 -6.603 -45.614 1.00 32.34 173 GLU A CA 1
ATOM 1353 C C . GLU A 1 173 ? 13.715 -7.874 -46.134 1.00 32.34 173 GLU A C 1
ATOM 1355 O O . GLU A 1 173 ? 14.776 -7.881 -46.751 1.00 32.34 173 GLU A O 1
ATOM 1360 N N . ARG A 1 174 ? 13.082 -9.008 -45.851 1.00 35.69 174 ARG A N 1
ATOM 1361 C CA . ARG A 1 174 ? 13.148 -10.178 -46.701 1.00 35.69 174 ARG A CA 1
ATOM 1362 C C . ARG A 1 174 ? 12.363 -9.798 -47.948 1.00 35.69 174 ARG A C 1
ATOM 1364 O O . ARG A 1 174 ? 11.142 -9.749 -47.857 1.00 35.69 174 ARG A O 1
ATOM 1371 N N . ASN A 1 175 ? 13.044 -9.532 -49.063 1.00 28.36 175 ASN A N 1
ATOM 1372 C CA . ASN A 1 175 ? 12.675 -10.045 -50.387 1.00 28.36 175 ASN A CA 1
ATOM 1373 C C . ASN A 1 175 ? 13.697 -9.673 -51.478 1.00 28.36 175 ASN A C 1
ATOM 1375 O O . ASN A 1 175 ? 13.945 -8.500 -51.730 1.00 28.36 175 ASN A O 1
ATOM 1379 N N . THR A 1 176 ? 14.142 -10.741 -52.158 1.00 36.06 176 THR A N 1
ATOM 1380 C CA . THR A 1 176 ? 14.663 -10.862 -53.541 1.00 36.06 176 THR A CA 1
ATOM 1381 C C . THR A 1 176 ? 15.962 -10.176 -53.930 1.00 36.06 176 THR A C 1
ATOM 1383 O O . THR A 1 176 ? 15.955 -8.949 -54.146 1.00 36.06 176 THR A O 1
#

Radius of gyration: 23.28 Å; chains: 1; bounding box: 54×38×82 Å